Protein AF-L2FQC9-F1 (afdb_monomer_lite)

Structure (mmCIF, N/CA/C/O backbone):
data_AF-L2FQC9-F1
#
_entry.id   AF-L2FQC9-F1
#
loop_
_atom_site.group_PDB
_atom_site.id
_atom_site.type_symbol
_atom_site.label_atom_id
_atom_site.label_alt_id
_atom_site.label_comp_id
_atom_site.label_asym_id
_atom_site.label_entity_id
_atom_site.label_seq_id
_atom_site.pdbx_PDB_ins_code
_atom_site.Cartn_x
_atom_site.Cartn_y
_atom_site.Cartn_z
_atom_site.occupancy
_atom_site.B_iso_or_equiv
_atom_site.auth_seq_id
_atom_site.auth_comp_id
_atom_site.auth_asym_id
_atom_site.auth_atom_id
_atom_site.pdbx_PDB_model_num
ATOM 1 N N . MET A 1 1 ? 53.856 -10.700 -54.361 1.00 41.34 1 MET A N 1
ATOM 2 C CA . MET A 1 1 ? 53.946 -10.608 -52.887 1.00 41.34 1 MET A CA 1
ATOM 3 C C . MET A 1 1 ? 52.662 -9.951 -52.396 1.00 41.34 1 MET A C 1
ATOM 5 O O . MET A 1 1 ? 52.570 -8.734 -52.432 1.00 41.34 1 MET A O 1
ATOM 9 N N . HIS A 1 2 ? 51.632 -10.737 -52.068 1.00 42.47 2 HIS A N 1
ATOM 10 C CA . HIS A 1 2 ? 50.348 -10.207 -51.593 1.00 42.47 2 HIS A CA 1
ATOM 11 C C . HIS A 1 2 ? 50.305 -10.317 -50.069 1.00 42.47 2 HIS A C 1
ATOM 13 O O . HIS A 1 2 ? 50.351 -11.416 -49.524 1.00 42.47 2 HIS A O 1
ATOM 19 N N . LEU A 1 3 ? 50.290 -9.166 -49.397 1.00 49.41 3 LEU A N 1
ATOM 20 C CA . LEU A 1 3 ? 50.183 -9.050 -47.948 1.00 49.41 3 LEU A CA 1
ATOM 21 C C . LEU A 1 3 ? 48.691 -9.020 -47.586 1.00 49.41 3 LEU A C 1
ATOM 23 O O . LEU A 1 3 ? 48.039 -7.986 -47.717 1.00 49.41 3 LEU A O 1
ATOM 27 N N . SER A 1 4 ? 48.134 -10.164 -47.194 1.00 56.88 4 SER A N 1
ATOM 28 C CA . SER A 1 4 ? 46.737 -10.260 -46.760 1.00 56.88 4 SER A CA 1
ATOM 29 C C . SER A 1 4 ? 46.614 -9.790 -45.311 1.00 56.88 4 SER A C 1
ATOM 31 O O . SER A 1 4 ? 46.987 -10.506 -44.385 1.00 56.88 4 SER A O 1
ATOM 33 N N . LEU A 1 5 ? 46.109 -8.571 -45.116 1.00 56.84 5 LEU A N 1
ATOM 34 C CA . LEU A 1 5 ? 45.828 -7.995 -43.802 1.00 56.84 5 LEU A CA 1
ATOM 35 C C . LEU A 1 5 ? 44.453 -8.494 -43.320 1.00 56.84 5 LEU A C 1
ATOM 37 O O . LEU A 1 5 ? 43.415 -7.981 -43.734 1.00 56.84 5 LEU A O 1
ATOM 41 N N . THR A 1 6 ? 44.423 -9.527 -42.478 1.00 60.66 6 THR A N 1
ATOM 42 C CA . THR A 1 6 ? 43.177 -10.015 -41.867 1.00 60.66 6 THR A CA 1
ATOM 43 C C . THR A 1 6 ? 42.794 -9.120 -40.691 1.00 60.66 6 THR A C 1
ATOM 45 O O . THR A 1 6 ? 43.395 -9.196 -39.620 1.00 60.66 6 THR A O 1
ATOM 48 N N . LEU A 1 7 ? 41.800 -8.256 -40.895 1.00 60.06 7 LEU A N 1
ATOM 49 C CA . LEU A 1 7 ? 41.209 -7.430 -39.846 1.00 60.06 7 LEU A CA 1
ATOM 50 C C . LEU A 1 7 ? 40.250 -8.289 -39.005 1.00 60.06 7 LEU A C 1
ATOM 52 O O . LEU A 1 7 ? 39.106 -8.522 -39.392 1.00 60.06 7 LEU A O 1
ATOM 56 N N . SER A 1 8 ? 40.730 -8.789 -37.866 1.00 65.19 8 SER A N 1
ATOM 57 C CA . SER A 1 8 ? 39.913 -9.538 -36.906 1.00 65.19 8 SER A CA 1
ATOM 58 C C . SER A 1 8 ? 38.929 -8.600 -36.205 1.00 65.19 8 SER A C 1
ATOM 60 O O . SER A 1 8 ? 39.296 -7.859 -35.293 1.00 65.19 8 SER A O 1
ATOM 62 N N . LEU A 1 9 ? 37.671 -8.629 -36.644 1.00 60.97 9 LEU A N 1
ATOM 63 C CA . LEU A 1 9 ? 36.569 -7.887 -36.039 1.00 60.97 9 LEU A CA 1
ATOM 64 C C . LEU A 1 9 ? 36.153 -8.582 -34.729 1.00 60.97 9 LEU A C 1
ATOM 66 O O . LEU A 1 9 ? 35.424 -9.573 -34.737 1.00 60.97 9 LEU A O 1
ATOM 70 N N . LEU A 1 10 ? 36.645 -8.084 -33.594 1.00 63.38 10 LEU A N 1
ATOM 71 C CA . LEU A 1 10 ? 36.159 -8.473 -32.268 1.00 63.38 10 LEU A CA 1
ATOM 72 C C . LEU A 1 10 ? 34.742 -7.908 -32.086 1.00 63.38 10 LEU A C 1
ATOM 74 O O . LEU A 1 10 ? 34.577 -6.748 -31.712 1.00 63.38 10 LEU A O 1
ATOM 78 N N . LEU A 1 11 ? 33.713 -8.710 -32.376 1.00 64.44 11 LEU A N 1
ATOM 79 C CA . LEU A 1 11 ? 32.342 -8.369 -31.994 1.00 64.44 11 LEU A CA 1
ATOM 80 C C . LEU A 1 11 ? 32.234 -8.413 -30.460 1.00 64.44 11 LEU A C 1
ATOM 82 O O . LEU A 1 11 ? 32.521 -9.461 -29.872 1.00 64.44 11 LEU A O 1
ATOM 86 N N . PRO A 1 12 ? 31.788 -7.334 -29.792 1.00 61.06 12 PRO A N 1
ATOM 87 C CA . PRO A 1 12 ? 31.461 -7.411 -28.382 1.00 61.06 12 PRO A CA 1
ATOM 88 C C . PRO A 1 12 ? 30.224 -8.298 -28.244 1.00 61.06 12 PRO A C 1
ATOM 90 O O . PRO A 1 12 ? 29.158 -7.999 -28.786 1.00 61.06 12 PRO A O 1
ATOM 93 N N . LEU A 1 13 ? 30.369 -9.411 -27.528 1.00 63.78 13 LEU A N 1
ATOM 94 C CA . LEU A 1 13 ? 29.246 -10.254 -27.152 1.00 63.78 13 LEU A CA 1
ATOM 95 C C . LEU A 1 13 ? 28.430 -9.480 -26.110 1.00 63.78 13 LEU A C 1
ATOM 97 O O . LEU A 1 13 ? 28.718 -9.527 -24.916 1.00 63.78 13 LEU A O 1
ATOM 101 N N . ALA A 1 14 ? 27.445 -8.706 -26.568 1.00 64.94 14 ALA A N 1
ATOM 102 C CA . ALA A 1 14 ? 26.468 -8.087 -25.690 1.00 64.94 14 ALA A CA 1
ATOM 103 C C . ALA A 1 14 ? 25.663 -9.214 -25.032 1.00 64.94 14 ALA A C 1
ATOM 105 O O . ALA A 1 14 ? 24.746 -9.777 -25.629 1.00 64.94 14 ALA A O 1
ATOM 106 N N . ALA A 1 15 ? 26.052 -9.592 -23.813 1.00 63.62 15 ALA A N 1
ATOM 107 C CA . ALA A 1 15 ? 25.274 -10.500 -22.993 1.00 63.62 15 ALA A CA 1
ATOM 108 C C . ALA A 1 15 ? 23.915 -9.837 -22.743 1.00 63.62 15 ALA A C 1
ATOM 110 O O . ALA A 1 15 ? 23.812 -8.879 -21.977 1.00 63.62 15 ALA A O 1
ATOM 111 N N . ALA A 1 16 ? 22.877 -10.314 -23.431 1.00 61.84 16 ALA A N 1
ATOM 112 C CA . ALA A 1 16 ? 21.510 -9.906 -23.168 1.00 61.84 16 ALA A CA 1
ATOM 113 C C . ALA A 1 16 ? 21.175 -10.318 -21.730 1.00 61.84 16 ALA A C 1
ATOM 115 O O . ALA A 1 16 ? 20.909 -11.488 -21.453 1.00 61.84 16 ALA A O 1
ATOM 116 N N . ALA A 1 17 ? 21.258 -9.370 -20.795 1.00 64.69 17 ALA A N 1
ATOM 117 C CA . ALA A 1 17 ? 20.890 -9.603 -19.411 1.00 64.69 17 ALA A CA 1
ATOM 118 C C . ALA A 1 17 ? 19.416 -10.025 -19.380 1.00 64.69 17 ALA A C 1
ATOM 120 O O . ALA A 1 17 ? 18.523 -9.245 -19.717 1.00 64.69 17 ALA A O 1
ATOM 121 N N . SER A 1 18 ? 19.153 -11.284 -19.025 1.00 66.62 18 SER A N 1
ATOM 122 C CA . SER A 1 18 ? 17.785 -11.779 -18.907 1.00 66.62 18 SER A CA 1
ATOM 123 C C . SER A 1 18 ? 17.059 -10.961 -17.843 1.00 66.62 18 SER A C 1
ATOM 125 O O . SER A 1 18 ? 17.546 -10.891 -16.710 1.00 66.62 18 SER A O 1
ATOM 127 N N . LYS A 1 19 ? 15.898 -10.377 -18.177 1.00 65.06 19 LYS A N 1
ATOM 128 C CA . LYS A 1 19 ? 15.052 -9.714 -17.177 1.00 65.06 19 LYS A CA 1
ATOM 129 C C . LYS A 1 19 ? 14.790 -10.699 -16.031 1.00 65.06 19 LYS A C 1
ATOM 131 O O . LYS A 1 19 ? 14.289 -11.799 -16.284 1.00 65.06 19 LYS A O 1
ATOM 136 N N . PRO A 1 20 ? 15.152 -10.357 -14.789 1.00 79.31 20 PRO A N 1
ATOM 137 C CA . PRO A 1 20 ? 14.951 -11.259 -13.668 1.00 79.31 20 PRO A CA 1
ATOM 138 C C . PRO A 1 20 ? 13.467 -11.579 -13.486 1.00 79.31 20 PRO A C 1
ATOM 140 O O . PRO A 1 20 ? 12.626 -10.687 -13.541 1.00 79.31 20 PRO A O 1
ATOM 143 N N . LYS A 1 21 ? 13.134 -12.853 -13.248 1.00 83.50 21 LYS A N 1
ATOM 144 C CA . LYS A 1 21 ? 11.737 -13.339 -13.217 1.00 83.50 21 LYS A CA 1
ATOM 145 C C . LYS A 1 21 ? 10.866 -12.706 -12.120 1.00 83.50 21 LYS A C 1
ATOM 147 O O . LYS A 1 21 ? 9.648 -12.839 -12.150 1.00 83.50 21 LYS A O 1
ATOM 152 N N . ASN A 1 22 ? 11.484 -12.075 -11.130 1.00 93.25 22 ASN A N 1
ATOM 153 C CA . ASN A 1 22 ? 10.851 -11.423 -9.987 1.00 93.25 22 ASN A CA 1
ATOM 154 C C . ASN A 1 22 ? 10.932 -9.887 -10.044 1.00 93.25 22 ASN A C 1
ATOM 156 O O . ASN A 1 22 ? 10.585 -9.250 -9.054 1.00 93.25 22 ASN A O 1
ATOM 160 N N . ALA A 1 23 ? 11.366 -9.308 -11.166 1.00 95.56 23 ALA A N 1
ATOM 161 C CA . ALA A 1 23 ? 11.282 -7.877 -11.436 1.00 95.56 23 ALA A CA 1
ATOM 162 C C . ALA A 1 23 ? 10.030 -7.593 -12.276 1.00 95.56 23 ALA A C 1
ATOM 164 O O . ALA A 1 23 ? 9.872 -8.162 -13.357 1.00 95.56 23 ALA A O 1
ATOM 165 N N . ILE A 1 24 ? 9.148 -6.721 -11.793 1.00 95.06 24 ILE A N 1
ATOM 166 C CA . ILE A 1 24 ? 7.928 -6.308 -12.504 1.00 95.06 24 ILE A CA 1
ATOM 167 C C . ILE A 1 24 ? 7.894 -4.789 -12.609 1.00 95.06 24 ILE A C 1
ATOM 169 O O . ILE A 1 24 ? 8.282 -4.117 -11.662 1.00 95.06 24 ILE A O 1
ATOM 173 N N . LEU A 1 25 ? 7.462 -4.244 -13.745 1.00 94.88 25 LEU A N 1
ATOM 174 C CA . LEU A 1 25 ? 7.324 -2.797 -13.895 1.00 94.88 25 LEU A CA 1
ATOM 175 C C . LEU A 1 25 ? 6.152 -2.321 -13.027 1.00 94.88 25 LEU A C 1
ATOM 177 O O . LEU A 1 25 ? 5.063 -2.887 -13.126 1.00 94.88 25 LEU A O 1
ATOM 181 N N . LEU A 1 26 ? 6.364 -1.317 -12.170 1.00 95.88 26 LEU A N 1
ATOM 182 C CA . LEU A 1 26 ? 5.337 -0.881 -11.216 1.00 95.88 26 LEU A CA 1
ATOM 183 C C . LEU A 1 26 ? 4.061 -0.392 -11.920 1.00 95.88 26 LEU A C 1
ATOM 185 O O . LEU A 1 26 ? 2.959 -0.721 -11.484 1.00 95.88 26 LEU A O 1
ATOM 189 N N . SER A 1 27 ? 4.205 0.312 -13.046 1.00 95.81 27 SER A N 1
ATOM 190 C CA . SER A 1 27 ? 3.080 0.803 -13.851 1.00 95.81 27 SER A CA 1
ATOM 191 C C . SER A 1 27 ? 2.197 -0.307 -14.427 1.00 95.81 27 SER A C 1
ATOM 193 O O . SER A 1 27 ? 1.017 -0.071 -14.669 1.00 95.81 27 SER A O 1
ATOM 195 N N . ASP A 1 28 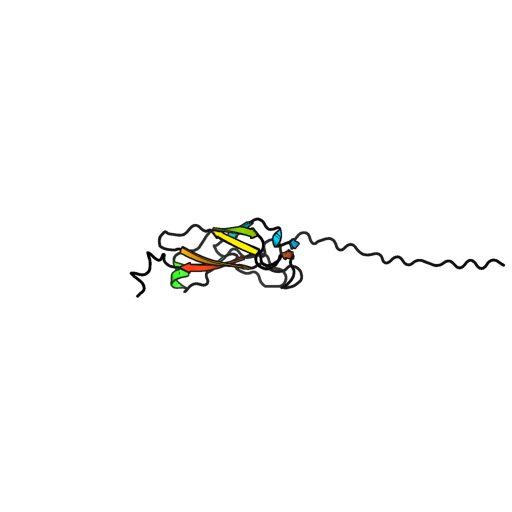? 2.737 -1.515 -14.614 1.00 95.31 28 ASP A N 1
ATOM 196 C CA . ASP A 1 28 ? 2.003 -2.661 -15.168 1.00 95.31 28 ASP A CA 1
ATOM 197 C C . ASP A 1 28 ? 1.235 -3.440 -14.085 1.00 95.31 28 ASP A C 1
ATOM 199 O O . ASP A 1 28 ? 0.448 -4.344 -14.386 1.00 95.31 28 ASP A O 1
ATOM 203 N N . VAL A 1 29 ? 1.450 -3.117 -12.805 1.00 96.50 29 VAL A N 1
ATOM 204 C CA . VAL A 1 29 ? 0.731 -3.750 -11.698 1.00 96.50 29 VAL A CA 1
ATOM 205 C C . VAL A 1 29 ? -0.701 -3.231 -11.680 1.00 96.50 29 VAL A C 1
ATOM 207 O O . VAL A 1 29 ? -0.956 -2.090 -11.316 1.00 96.50 29 VAL A O 1
ATOM 210 N N . GLN A 1 30 ? -1.654 -4.086 -12.044 1.00 98.06 30 GLN A N 1
ATOM 211 C CA . GLN A 1 30 ? -3.070 -3.709 -12.125 1.00 98.06 30 GLN A CA 1
ATOM 212 C C . GLN A 1 30 ? -3.722 -3.566 -10.746 1.00 98.06 30 GLN A C 1
ATOM 214 O O . GLN A 1 30 ? -4.507 -2.653 -10.495 1.00 98.06 30 GLN A O 1
ATOM 219 N N . SER A 1 31 ? -3.424 -4.497 -9.840 1.00 98.31 31 SER A N 1
ATOM 220 C CA . SER A 1 31 ? -3.973 -4.489 -8.489 1.00 98.31 31 SER A CA 1
ATOM 221 C C . SER A 1 31 ? -3.058 -5.199 -7.502 1.00 98.31 31 SER A C 1
ATOM 223 O O . SER A 1 31 ? -2.252 -6.057 -7.870 1.00 98.31 31 SER A O 1
ATOM 225 N N . LEU A 1 32 ? -3.219 -4.842 -6.234 1.00 98.62 32 LEU A N 1
ATOM 226 C CA . LEU A 1 32 ? -2.565 -5.453 -5.090 1.00 98.62 32 LEU A CA 1
ATOM 227 C C . LEU A 1 32 ? -3.634 -6.005 -4.152 1.00 98.62 32 LEU A C 1
ATOM 229 O O . LEU A 1 32 ? -4.651 -5.360 -3.904 1.00 98.62 32 LEU A O 1
ATOM 233 N N . THR A 1 33 ? -3.391 -7.195 -3.612 1.00 98.62 33 THR A N 1
ATOM 234 C CA . THR A 1 33 ? -4.158 -7.745 -2.490 1.00 98.62 33 THR A CA 1
ATOM 235 C C . THR A 1 33 ? -3.202 -7.941 -1.330 1.00 98.62 33 THR A C 1
ATOM 237 O O . THR A 1 33 ? -2.332 -8.809 -1.388 1.00 98.62 33 THR A O 1
ATOM 240 N N . LEU A 1 34 ? -3.362 -7.116 -0.305 1.00 98.69 34 LEU A N 1
ATOM 241 C CA . LEU A 1 34 ? -2.513 -7.076 0.873 1.00 98.69 34 LEU A CA 1
ATOM 242 C C . LEU A 1 34 ? -3.225 -7.804 2.005 1.00 98.69 34 LEU A C 1
ATOM 244 O O . LEU A 1 34 ? -4.448 -7.707 2.138 1.00 98.69 34 LEU A O 1
ATOM 248 N N . ARG A 1 35 ? -2.465 -8.545 2.806 1.00 98.31 35 ARG A N 1
ATOM 249 C CA . ARG A 1 35 ? -2.991 -9.324 3.927 1.00 98.31 35 ARG A CA 1
ATOM 250 C C . ARG A 1 35 ? -2.580 -8.697 5.256 1.00 98.31 35 ARG A C 1
ATOM 252 O O . ARG A 1 35 ? -1.460 -8.218 5.405 1.00 98.31 35 ARG A O 1
ATOM 259 N N . GLY A 1 36 ? -3.498 -8.721 6.212 1.00 96.75 36 GLY A N 1
ATOM 260 C CA . GLY A 1 36 ? -3.252 -8.350 7.599 1.00 96.75 36 GLY A CA 1
ATOM 261 C C . GLY A 1 36 ? -2.588 -9.468 8.392 1.00 96.75 36 GLY A C 1
ATOM 262 O O . GLY A 1 36 ? -1.901 -10.331 7.840 1.00 96.75 36 GLY A O 1
ATOM 263 N N . ASN A 1 37 ? -2.818 -9.460 9.706 1.00 94.19 37 ASN A N 1
ATOM 264 C CA . ASN A 1 37 ? -2.409 -10.531 10.624 1.00 94.19 37 ASN A CA 1
ATOM 265 C C . ASN A 1 37 ? -0.908 -10.861 10.568 1.00 94.19 37 ASN A C 1
ATOM 267 O O . ASN A 1 37 ? -0.500 -12.017 10.650 1.00 94.19 37 ASN A O 1
ATOM 271 N N . GLY A 1 38 ? -0.078 -9.827 10.407 1.00 94.94 38 GLY A N 1
ATOM 272 C CA . GLY A 1 38 ? 1.379 -9.960 10.394 1.00 94.94 38 GLY A CA 1
ATOM 273 C C . GLY A 1 38 ? 1.963 -10.521 9.096 1.00 94.94 38 GLY A C 1
ATOM 274 O O . GLY A 1 38 ? 3.146 -10.854 9.078 1.00 94.94 38 GLY A O 1
ATOM 275 N N . ALA A 1 39 ? 1.185 -10.620 8.011 1.00 98.19 39 ALA A N 1
ATOM 276 C CA . ALA A 1 39 ? 1.736 -10.987 6.712 1.00 98.19 39 ALA A CA 1
ATOM 277 C C . ALA A 1 39 ? 2.846 -10.009 6.300 1.00 98.19 39 ALA A C 1
ATOM 279 O O . ALA A 1 39 ? 2.698 -8.790 6.409 1.00 98.19 39 ALA A O 1
ATOM 280 N N . LEU A 1 40 ? 3.961 -10.557 5.819 1.00 98.62 40 LEU A N 1
ATOM 281 C CA . LEU A 1 40 ? 5.149 -9.792 5.455 1.00 98.62 40 LEU A CA 1
ATOM 282 C C . LEU A 1 40 ? 5.295 -9.664 3.935 1.00 98.62 40 LEU A C 1
ATOM 284 O O . LEU A 1 40 ? 4.813 -10.499 3.162 1.00 98.62 40 LEU A O 1
ATOM 288 N N . THR A 1 41 ? 5.970 -8.607 3.505 1.00 98.50 41 THR A N 1
ATOM 289 C CA . THR A 1 41 ? 6.410 -8.413 2.129 1.00 98.50 41 THR A CA 1
ATOM 290 C C . THR A 1 41 ? 7.551 -9.375 1.800 1.00 98.50 41 THR A C 1
ATOM 292 O O . THR A 1 41 ? 8.347 -9.770 2.661 1.00 98.50 41 THR A O 1
ATOM 295 N N . THR A 1 42 ? 7.668 -9.762 0.530 1.00 98.00 42 THR A N 1
ATOM 296 C CA . THR A 1 42 ? 8.941 -10.314 0.052 1.00 98.00 42 THR A CA 1
ATOM 297 C C . THR A 1 42 ? 9.986 -9.213 0.081 1.00 98.00 42 THR A C 1
ATOM 299 O O . THR A 1 42 ? 9.662 -8.060 -0.197 1.00 98.00 42 THR A O 1
ATOM 302 N N . HIS A 1 43 ? 11.239 -9.570 0.308 1.00 96.75 43 HIS A N 1
ATOM 303 C CA . HIS A 1 43 ? 12.305 -8.589 0.408 1.00 96.75 43 HIS A CA 1
ATOM 304 C C . HIS A 1 43 ? 13.583 -9.099 -0.244 1.00 96.75 43 HIS A C 1
ATOM 306 O O . HIS A 1 43 ? 13.756 -10.308 -0.434 1.00 96.75 43 HIS A O 1
ATOM 312 N N . ARG A 1 44 ? 14.476 -8.174 -0.599 1.00 94.12 44 ARG A N 1
ATOM 313 C CA . ARG A 1 44 ? 15.809 -8.520 -1.105 1.00 94.12 44 ARG A CA 1
ATOM 314 C C . ARG A 1 44 ? 16.898 -7.613 -0.558 1.00 94.12 44 ARG A C 1
ATOM 316 O O . ARG A 1 44 ? 17.909 -8.110 -0.075 1.00 94.12 44 ARG A O 1
ATOM 323 N N . ARG A 1 45 ? 16.727 -6.299 -0.695 1.00 92.94 45 ARG A N 1
ATOM 324 C CA . ARG A 1 45 ? 17.721 -5.281 -0.314 1.00 92.94 45 ARG A CA 1
ATOM 325 C C . ARG A 1 45 ? 17.389 -4.640 1.030 1.00 92.94 45 ARG A C 1
ATOM 327 O O . ARG A 1 45 ? 18.301 -4.258 1.755 1.00 92.94 45 ARG A O 1
ATOM 334 N N . ALA A 1 46 ? 16.101 -4.515 1.341 1.00 92.06 46 ALA A N 1
ATOM 335 C CA . ALA A 1 46 ? 15.598 -4.058 2.634 1.00 92.06 46 ALA A CA 1
ATOM 336 C C . ALA A 1 46 ? 15.102 -5.253 3.470 1.00 92.06 46 ALA A C 1
ATOM 338 O O . ALA A 1 46 ? 14.892 -6.324 2.908 1.00 92.06 46 ALA A O 1
ATOM 339 N N . PRO A 1 47 ? 14.916 -5.123 4.795 1.00 96.75 47 PRO A N 1
ATOM 340 C CA . PRO A 1 47 ? 14.218 -6.133 5.589 1.00 96.75 47 PRO A CA 1
ATOM 341 C C . PRO A 1 47 ? 12.753 -6.289 5.162 1.00 96.75 47 PRO A C 1
ATOM 343 O O . PRO A 1 47 ? 12.137 -5.338 4.680 1.00 96.75 47 PRO A O 1
ATOM 346 N N . ALA A 1 48 ? 12.177 -7.470 5.400 1.00 97.56 48 ALA A N 1
ATOM 347 C CA . ALA A 1 48 ? 10.741 -7.683 5.234 1.00 97.56 48 ALA A CA 1
ATOM 348 C C . ALA A 1 48 ? 9.937 -6.699 6.098 1.00 97.56 48 ALA A C 1
ATOM 350 O O . ALA A 1 48 ? 10.237 -6.512 7.279 1.00 97.56 48 ALA A O 1
ATOM 351 N N . ALA A 1 49 ? 8.894 -6.112 5.518 1.00 97.81 49 ALA A N 1
ATOM 352 C CA . ALA A 1 49 ? 7.977 -5.201 6.196 1.00 97.81 49 ALA A CA 1
ATOM 353 C C . ALA A 1 49 ? 6.578 -5.831 6.295 1.00 97.81 49 ALA A C 1
ATOM 355 O O . ALA A 1 49 ? 6.262 -6.722 5.507 1.00 97.81 49 ALA A O 1
ATOM 356 N N . PRO A 1 50 ? 5.709 -5.395 7.221 1.00 98.31 50 PRO A N 1
ATOM 357 C CA . PRO A 1 50 ? 4.297 -5.767 7.182 1.00 98.31 50 PRO A CA 1
ATOM 358 C C . PRO A 1 50 ? 3.649 -5.342 5.858 1.00 98.31 50 PRO A C 1
ATOM 360 O O . PRO A 1 50 ? 3.891 -4.236 5.379 1.00 98.31 50 PRO A O 1
ATOM 363 N N . GLN A 1 51 ? 2.794 -6.188 5.282 1.00 98.69 51 GLN A N 1
ATOM 364 C CA . GLN A 1 51 ? 2.014 -5.818 4.095 1.00 98.69 51 GLN A CA 1
ATOM 365 C C . GLN A 1 51 ? 0.975 -4.739 4.399 1.00 98.69 51 GLN A C 1
ATOM 367 O O . GLN A 1 51 ? 0.637 -3.967 3.511 1.00 98.69 51 GLN A O 1
ATOM 372 N N . LEU A 1 52 ? 0.470 -4.694 5.633 1.00 98.56 52 LEU A N 1
ATOM 373 C CA . LEU A 1 52 ? -0.447 -3.673 6.125 1.00 98.56 52 LEU A CA 1
ATOM 374 C C . LEU A 1 52 ? 0.101 -3.093 7.424 1.00 98.56 52 LEU A C 1
ATOM 376 O O . LEU A 1 52 ? 0.370 -3.832 8.374 1.00 98.56 52 LEU A O 1
ATOM 380 N N . LYS A 1 53 ? 0.251 -1.770 7.473 1.00 97.69 53 LYS A N 1
ATOM 381 C CA . LYS A 1 53 ? 0.751 -1.055 8.647 1.00 97.69 53 LYS A CA 1
ATOM 382 C C . LYS A 1 53 ? -0.113 0.164 8.950 1.00 97.69 53 LYS A C 1
ATOM 384 O O . LYS A 1 53 ? -0.149 1.122 8.185 1.00 97.69 53 LYS A O 1
ATOM 389 N N . CYS A 1 54 ? -0.775 0.135 10.102 1.00 97.69 54 CYS A N 1
ATOM 390 C CA . CYS A 1 54 ? -1.547 1.268 10.596 1.00 97.69 54 CYS A CA 1
ATOM 391 C C . CYS A 1 54 ? -0.615 2.351 11.166 1.00 97.69 54 CYS A C 1
ATOM 393 O O . CYS A 1 54 ? 0.246 2.057 11.996 1.00 97.69 54 CYS A O 1
ATOM 395 N N . LEU A 1 55 ? -0.795 3.601 10.731 1.00 97.38 55 LEU A N 1
ATOM 396 C CA . LEU A 1 55 ? -0.030 4.775 11.174 1.00 97.38 55 LEU A CA 1
ATOM 397 C C . LEU A 1 55 ? -0.816 5.714 12.103 1.00 97.38 55 LEU A C 1
ATOM 399 O O . LEU A 1 55 ? -0.318 6.784 12.471 1.00 97.38 55 LEU A O 1
ATOM 403 N N . SER A 1 56 ? -2.058 5.371 12.440 1.00 96.12 56 SER A N 1
ATOM 404 C CA . SER A 1 56 ? -2.864 6.137 13.394 1.00 96.12 56 SER A CA 1
ATOM 405 C C . SER A 1 56 ? -2.387 5.931 14.838 1.00 96.12 56 SER A C 1
ATOM 407 O O . SER A 1 56 ? -1.500 5.123 15.117 1.00 96.12 56 SER A O 1
ATOM 409 N N . ALA A 1 57 ? -2.965 6.679 15.782 1.00 95.00 57 ALA A N 1
ATOM 410 C CA . ALA A 1 57 ? -2.696 6.464 17.201 1.00 95.00 57 ALA A CA 1
ATOM 411 C C . A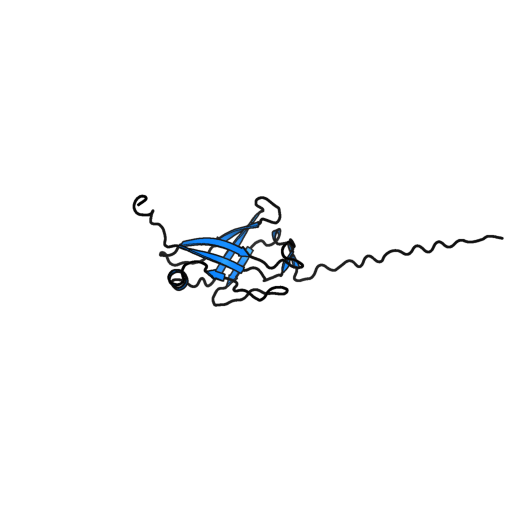LA A 1 57 ? -3.024 5.014 17.591 1.00 95.00 57 ALA A C 1
ATOM 413 O O . ALA A 1 57 ? -4.042 4.475 17.153 1.00 95.00 57 ALA A O 1
ATOM 414 N N . LYS A 1 58 ? -2.188 4.401 18.442 1.00 94.50 58 LYS A N 1
ATOM 415 C CA . LYS A 1 58 ? -2.306 2.982 18.814 1.00 94.50 58 LYS A CA 1
ATOM 416 C C . LYS A 1 58 ? -3.738 2.567 19.201 1.00 94.50 58 LYS A C 1
ATOM 418 O O . LYS A 1 58 ? -4.203 1.591 18.623 1.00 94.50 58 LYS A O 1
ATOM 423 N N . PRO A 1 59 ? -4.473 3.306 20.061 1.00 93.44 59 PRO A N 1
ATOM 424 C CA . PRO A 1 59 ? -5.837 2.917 20.418 1.00 93.44 59 PRO A CA 1
ATOM 425 C C . PRO A 1 59 ? -6.777 2.813 19.214 1.00 93.44 59 PRO A C 1
ATOM 427 O O . PRO A 1 59 ? -7.655 1.966 19.216 1.00 93.44 59 PRO A O 1
ATOM 430 N N . LEU A 1 60 ? -6.579 3.637 18.179 1.00 91.75 60 LEU A N 1
ATOM 431 C CA . LEU A 1 60 ? -7.385 3.604 16.960 1.00 91.75 60 LEU A CA 1
ATOM 432 C C . LEU A 1 60 ? -7.001 2.427 16.057 1.00 91.75 60 LEU A C 1
ATOM 434 O O . LEU A 1 60 ? -7.875 1.765 15.511 1.00 91.75 60 LEU A O 1
ATOM 438 N N . CYS A 1 61 ? -5.704 2.132 15.932 1.00 94.38 61 CYS A N 1
ATOM 439 C CA . CYS A 1 61 ? -5.233 0.947 15.211 1.00 94.38 61 CYS A CA 1
ATOM 440 C C . CYS A 1 61 ? -5.674 -0.365 15.882 1.00 94.38 61 CYS A C 1
ATOM 442 O O . CYS A 1 61 ? -5.864 -1.362 15.194 1.00 94.38 61 CYS A O 1
ATOM 444 N N . ASP A 1 62 ? -5.854 -0.361 17.206 1.00 92.50 62 ASP A N 1
ATOM 445 C CA . ASP A 1 62 ? -6.328 -1.522 17.963 1.00 92.50 62 ASP A CA 1
ATOM 446 C C . ASP A 1 62 ? -7.838 -1.789 17.768 1.00 92.50 62 ASP A C 1
ATOM 448 O O . ASP A 1 62 ? -8.289 -2.894 18.059 1.00 92.50 62 ASP A O 1
ATOM 452 N N . LEU A 1 63 ? -8.625 -0.816 17.275 1.00 90.06 63 LEU A N 1
ATOM 453 C CA . LEU A 1 63 ? -10.071 -0.993 17.053 1.00 90.06 63 LEU A CA 1
ATOM 454 C C . LEU A 1 63 ? -10.392 -1.906 15.866 1.00 90.06 63 LEU A C 1
ATOM 456 O O . LEU A 1 63 ? -11.455 -2.521 15.845 1.00 90.06 63 LEU A O 1
ATOM 460 N N . SER A 1 64 ? -9.508 -1.983 14.869 1.00 87.62 64 SER A N 1
ATOM 461 C CA . SER A 1 64 ? -9.711 -2.858 13.716 1.00 87.62 64 SER A CA 1
ATOM 462 C C . SER A 1 64 ? -8.391 -3.286 13.088 1.00 87.62 64 SER A C 1
ATOM 464 O O . SER A 1 64 ? -7.623 -2.468 12.572 1.00 87.62 64 SER A O 1
ATOM 466 N N . ALA A 1 65 ? -8.174 -4.598 13.059 1.00 87.88 65 ALA A N 1
ATOM 467 C CA . ALA A 1 65 ? -7.145 -5.219 12.242 1.00 87.88 65 ALA A CA 1
ATOM 468 C C . ALA A 1 65 ? -7.729 -5.510 10.852 1.00 87.88 65 ALA A C 1
ATOM 470 O O . ALA A 1 65 ? -8.584 -6.376 10.699 1.00 87.88 65 ALA A O 1
ATOM 471 N N . ILE A 1 66 ? -7.278 -4.781 9.828 1.00 95.94 66 ILE A N 1
ATOM 472 C CA . ILE A 1 66 ? -7.695 -5.048 8.447 1.00 95.94 66 ILE A CA 1
ATOM 473 C C . ILE A 1 66 ? -7.109 -6.394 8.008 1.00 95.94 66 ILE A C 1
ATOM 475 O O . ILE A 1 66 ? -5.894 -6.518 7.866 1.00 95.94 66 ILE A O 1
ATOM 479 N N . ASP A 1 67 ? -7.964 -7.379 7.735 1.00 96.62 67 ASP A N 1
ATOM 480 C CA . ASP A 1 67 ? -7.539 -8.697 7.244 1.00 96.62 67 ASP A CA 1
ATOM 481 C C . ASP A 1 67 ? -7.064 -8.661 5.789 1.00 96.62 67 ASP A C 1
ATOM 483 O O . ASP A 1 67 ? -6.121 -9.360 5.403 1.00 96.62 67 ASP A O 1
ATOM 487 N N . VAL A 1 68 ? -7.748 -7.871 4.957 1.00 98.25 68 VAL A N 1
ATOM 488 C CA . VAL A 1 68 ? -7.483 -7.758 3.523 1.00 98.25 68 VAL A CA 1
ATOM 489 C C . VAL A 1 68 ? -7.731 -6.331 3.061 1.00 98.25 68 VAL A C 1
ATOM 491 O O . VAL A 1 68 ? -8.805 -5.776 3.286 1.00 98.25 68 VAL A O 1
ATOM 494 N N . MET A 1 69 ? -6.765 -5.777 2.336 1.00 98.62 69 MET A N 1
ATOM 495 C CA . MET A 1 69 ? -6.930 -4.535 1.587 1.00 98.62 69 MET A CA 1
ATOM 496 C C . MET A 1 69 ? -6.675 -4.801 0.110 1.00 98.62 69 MET A C 1
ATOM 498 O O . MET A 1 69 ? -5.740 -5.524 -0.249 1.00 98.62 69 MET A O 1
ATOM 502 N N . ARG A 1 70 ? -7.494 -4.205 -0.756 1.00 98.75 70 ARG A N 1
ATOM 503 C CA . ARG A 1 70 ? -7.292 -4.251 -2.202 1.00 98.75 70 ARG A CA 1
ATOM 504 C C . ARG A 1 70 ? -7.001 -2.859 -2.726 1.00 98.75 70 ARG A C 1
ATOM 506 O O . ARG A 1 70 ? -7.835 -1.975 -2.579 1.00 98.75 70 ARG A O 1
ATOM 513 N N . CYS A 1 71 ? -5.851 -2.701 -3.370 1.00 98.81 71 CYS A N 1
ATOM 514 C CA . CYS A 1 71 ? -5.479 -1.470 -4.054 1.00 98.81 71 CYS A CA 1
ATOM 515 C C . CYS A 1 71 ? -5.524 -1.683 -5.565 1.00 98.81 71 CYS A C 1
ATOM 517 O O . CYS A 1 71 ? -5.054 -2.704 -6.065 1.00 98.81 71 CYS A O 1
ATOM 519 N N . THR A 1 72 ? -6.097 -0.731 -6.290 1.00 98.75 72 THR A N 1
ATOM 520 C CA . THR A 1 72 ? -6.213 -0.756 -7.751 1.00 98.75 72 THR A CA 1
ATOM 521 C C . THR A 1 72 ? -5.442 0.417 -8.325 1.00 98.75 72 THR A C 1
ATOM 523 O O . THR A 1 72 ? -5.633 1.550 -7.880 1.00 98.75 72 THR A O 1
ATOM 526 N N . ASN A 1 73 ? -4.594 0.138 -9.308 1.00 98.44 73 ASN A N 1
ATOM 527 C CA . ASN A 1 73 ? -3.835 1.146 -10.032 1.00 98.44 73 ASN A CA 1
ATOM 528 C C . ASN A 1 73 ? -4.798 2.008 -10.868 1.00 98.44 73 ASN A C 1
ATOM 530 O O . ASN A 1 73 ? -5.579 1.477 -11.656 1.00 98.44 73 ASN A O 1
ATOM 534 N N . GLN A 1 74 ? -4.770 3.322 -10.652 1.00 98.12 74 GLN A N 1
ATOM 535 C CA . GLN A 1 74 ? -5.601 4.326 -11.328 1.00 98.12 74 GLN A CA 1
ATOM 536 C C . GLN A 1 74 ? -4.847 5.062 -12.446 1.00 98.12 74 GLN A C 1
ATOM 538 O O . GLN A 1 74 ? -5.355 6.030 -13.008 1.00 98.12 74 GLN A O 1
ATOM 543 N N . GLY A 1 75 ? -3.644 4.602 -12.784 1.00 96.62 75 GLY A N 1
ATOM 544 C CA . GLY A 1 75 ? -2.756 5.217 -13.757 1.00 96.62 75 GLY A CA 1
ATOM 545 C C . GLY A 1 75 ? -1.669 6.077 -13.116 1.00 96.62 75 GLY A C 1
ATOM 546 O O . GLY A 1 75 ? -1.449 6.066 -11.905 1.00 96.62 75 GLY A O 1
ATOM 547 N N . ALA A 1 76 ? -0.962 6.801 -13.977 1.00 94.69 76 ALA A N 1
ATOM 548 C CA . ALA A 1 76 ? 0.113 7.708 -13.606 1.00 94.69 76 ALA A CA 1
ATOM 549 C C . ALA A 1 76 ? -0.432 9.089 -13.205 1.00 94.69 76 ALA A C 1
ATOM 551 O O . ALA A 1 76 ? -1.357 9.602 -13.834 1.00 94.69 76 ALA A O 1
ATOM 552 N N . GLY A 1 77 ? 0.170 9.682 -12.176 1.00 93.00 77 GLY A N 1
ATOM 553 C CA . GLY A 1 77 ? -0.028 11.065 -11.762 1.00 93.00 77 GLY A CA 1
ATOM 554 C C . GLY A 1 77 ? 0.873 12.006 -12.559 1.00 93.00 77 GLY A C 1
ATOM 555 O O . GLY A 1 77 ? 0.701 12.178 -13.765 1.00 93.00 77 GLY A O 1
ATOM 556 N N . TYR A 1 78 ? 1.849 12.625 -11.890 1.00 90.50 78 TYR A N 1
ATOM 557 C CA . TYR A 1 78 ? 2.741 13.608 -12.522 1.00 90.50 78 TYR A CA 1
ATOM 558 C C . TYR A 1 78 ? 3.840 12.983 -13.390 1.00 90.50 78 TYR A C 1
ATOM 560 O O . TYR A 1 78 ? 4.347 13.631 -14.307 1.00 90.50 78 TYR A O 1
ATOM 568 N N . SER A 1 79 ? 4.225 11.738 -13.109 1.00 88.56 79 SER A N 1
ATOM 569 C CA . SER A 1 79 ? 5.222 10.982 -13.871 1.00 88.56 79 SER A CA 1
ATOM 570 C C . SER A 1 79 ? 4.744 9.552 -14.112 1.00 88.56 79 SER A C 1
ATOM 572 O O . SER A 1 79 ? 3.852 9.061 -13.426 1.00 88.56 79 SER A O 1
ATOM 574 N N . SER A 1 80 ? 5.369 8.848 -15.060 1.00 84.56 80 SER A N 1
ATOM 575 C CA . SER A 1 80 ? 5.064 7.437 -15.346 1.00 84.56 80 SER A CA 1
ATOM 576 C C . SER A 1 80 ? 5.337 6.484 -14.176 1.00 84.56 80 SER A C 1
ATOM 578 O O . SER A 1 80 ? 4.886 5.343 -14.206 1.00 84.56 80 SER A O 1
ATOM 580 N N . GLU A 1 81 ? 6.093 6.934 -13.174 1.00 83.44 81 GLU A N 1
ATOM 581 C CA . GLU A 1 81 ? 6.458 6.167 -11.978 1.00 83.44 81 GLU A CA 1
ATOM 582 C C . GLU A 1 81 ? 5.593 6.550 -10.761 1.00 83.44 81 GLU A C 1
ATOM 584 O O . GLU A 1 81 ? 5.525 5.797 -9.792 1.00 83.44 81 GLU A O 1
ATOM 589 N N . ASP A 1 82 ? 4.891 7.686 -10.828 1.00 91.00 82 ASP A N 1
ATOM 590 C CA . ASP A 1 82 ? 3.967 8.188 -9.808 1.00 91.00 82 ASP A CA 1
ATOM 591 C C . ASP A 1 82 ? 2.594 7.513 -9.945 1.00 91.00 82 ASP A C 1
ATOM 593 O O . ASP A 1 82 ? 1.627 8.094 -10.442 1.00 91.00 82 ASP A O 1
ATOM 597 N N . ILE A 1 83 ? 2.523 6.236 -9.571 1.00 96.88 83 ILE A N 1
ATOM 598 C CA . ILE A 1 83 ? 1.292 5.453 -9.695 1.00 96.88 83 ILE A CA 1
ATOM 599 C C . ILE A 1 83 ? 0.275 5.871 -8.635 1.00 96.88 83 ILE A C 1
ATOM 601 O O . ILE A 1 83 ? 0.521 5.768 -7.434 1.00 96.88 83 ILE A O 1
ATOM 605 N N . GLN A 1 84 ? -0.908 6.268 -9.094 1.00 97.81 84 GLN A N 1
ATOM 606 C CA . GLN A 1 84 ? -2.033 6.612 -8.238 1.00 97.81 84 GLN A CA 1
ATOM 607 C C . GLN A 1 84 ? -2.787 5.341 -7.846 1.00 97.81 84 GLN A C 1
ATOM 609 O O . GLN A 1 84 ? -3.257 4.590 -8.701 1.00 97.81 84 GLN A O 1
ATOM 614 N N . TRP A 1 85 ? -2.921 5.087 -6.547 1.00 98.44 85 TRP A N 1
ATOM 615 C CA . TRP A 1 85 ? -3.579 3.890 -6.024 1.00 98.44 85 TRP A CA 1
ATOM 616 C C . TRP A 1 85 ? -4.903 4.236 -5.350 1.00 98.44 85 TRP A C 1
ATOM 618 O O . TRP A 1 85 ? -4.975 5.141 -4.527 1.00 98.44 85 TRP A O 1
ATOM 628 N N . SER A 1 86 ? -5.948 3.467 -5.656 1.00 98.44 86 SER A N 1
ATOM 629 C CA . SER A 1 86 ? -7.204 3.484 -4.900 1.00 98.44 86 SER A CA 1
ATOM 630 C C . SER A 1 86 ? -7.300 2.217 -4.061 1.00 98.44 86 SER A C 1
ATOM 632 O O . SER A 1 86 ? -7.376 1.118 -4.616 1.00 98.44 86 SER A O 1
ATOM 634 N N . CYS A 1 87 ? -7.266 2.365 -2.738 1.00 98.69 87 CYS A N 1
ATOM 635 C CA . CYS A 1 87 ? -7.296 1.260 -1.788 1.00 98.69 87 CYS A CA 1
ATOM 636 C C . CYS A 1 87 ? -8.644 1.172 -1.068 1.00 98.69 87 CYS A C 1
ATOM 638 O O . CYS A 1 87 ? -9.196 2.176 -0.628 1.00 98.69 87 CYS A O 1
ATOM 640 N N . VAL A 1 88 ? -9.155 -0.050 -0.920 1.00 98.38 88 VAL A N 1
ATOM 641 C CA . VAL A 1 88 ? -10.388 -0.353 -0.185 1.00 98.38 88 VAL A CA 1
ATOM 642 C C . VAL A 1 88 ? -10.167 -1.514 0.778 1.00 98.38 88 VAL A C 1
ATOM 644 O O . VAL A 1 88 ? -9.447 -2.469 0.471 1.00 98.38 88 VAL A O 1
ATOM 647 N N . ALA A 1 89 ? -10.815 -1.447 1.935 1.00 97.62 89 ALA A N 1
ATOM 648 C CA . ALA A 1 89 ? -10.821 -2.489 2.952 1.00 97.62 89 ALA A CA 1
ATOM 649 C C . ALA A 1 89 ? -12.204 -2.563 3.607 1.00 97.62 89 ALA A C 1
ATOM 651 O O . ALA A 1 89 ? -12.956 -1.590 3.588 1.00 97.62 89 ALA A O 1
ATOM 652 N N . GLN A 1 90 ? -12.538 -3.717 4.180 1.00 95.31 90 GLN A N 1
ATOM 653 C CA . GLN A 1 90 ? -13.719 -3.839 5.032 1.00 95.31 90 GLN A CA 1
ATOM 654 C C . GLN A 1 90 ? -13.388 -3.265 6.409 1.00 95.31 90 GLN A C 1
ATOM 656 O O . GLN A 1 90 ? -12.382 -3.645 7.008 1.00 95.31 90 GLN A O 1
ATOM 661 N N . LEU A 1 91 ? -14.225 -2.346 6.884 1.00 94.56 91 LEU A N 1
ATOM 662 C CA . LEU A 1 91 ? -14.088 -1.694 8.180 1.00 94.56 91 LEU A CA 1
ATOM 663 C C . LEU A 1 91 ? -15.440 -1.690 8.911 1.00 94.56 91 LEU A C 1
ATOM 665 O O . LEU A 1 91 ? -16.480 -1.699 8.245 1.00 94.56 91 LEU A O 1
ATOM 669 N N . PRO A 1 92 ? -15.433 -1.690 10.256 1.00 91.88 92 PRO A N 1
ATOM 670 C CA . PRO A 1 92 ? -16.613 -1.373 11.057 1.00 91.88 92 PRO A CA 1
ATOM 671 C C . PRO A 1 92 ? -17.188 0.006 10.700 1.00 91.88 92 PRO A C 1
ATOM 673 O O . PRO A 1 92 ? -16.449 0.876 10.243 1.00 91.88 92 PRO A O 1
ATOM 676 N N . GLU A 1 93 ? -18.485 0.223 10.940 1.00 90.19 93 GLU A N 1
ATOM 677 C CA . GLU A 1 93 ? -19.161 1.499 10.636 1.00 90.19 93 GLU A CA 1
ATOM 678 C C . GLU A 1 93 ? -18.545 2.678 11.406 1.00 90.19 93 GLU A C 1
ATOM 680 O O . GLU A 1 93 ? -18.601 3.815 10.957 1.00 90.19 93 GLU A O 1
ATOM 685 N N . GLU A 1 94 ? -17.915 2.411 12.549 1.00 88.81 94 GLU A N 1
ATOM 686 C CA . GLU A 1 94 ? -17.261 3.394 13.410 1.00 88.81 94 GLU A CA 1
ATOM 687 C C . GLU A 1 94 ? -15.868 3.805 12.921 1.00 88.81 94 GLU A C 1
ATOM 689 O O . GLU A 1 94 ? -15.189 4.567 13.614 1.00 88.81 94 GLU A O 1
ATOM 694 N N . LEU A 1 95 ? -15.415 3.302 11.768 1.00 93.31 95 LEU A N 1
ATOM 695 C CA . LEU A 1 95 ? -14.101 3.593 11.210 1.00 93.31 95 LEU A CA 1
ATOM 696 C C . LEU A 1 95 ? -14.162 3.904 9.718 1.00 93.31 95 LEU A C 1
ATOM 698 O O . LEU A 1 95 ? -14.821 3.229 8.934 1.00 93.31 95 LEU A O 1
ATOM 702 N N . GLU A 1 96 ? -13.354 4.874 9.317 1.00 94.50 96 GLU A N 1
ATOM 703 C CA . GLU A 1 96 ? -13.089 5.187 7.921 1.00 94.50 96 GLU A CA 1
ATOM 704 C C . GLU A 1 96 ? -11.617 4.956 7.591 1.00 94.50 96 GLU A C 1
ATOM 706 O O . GLU A 1 96 ? -10.714 5.175 8.412 1.00 94.50 96 GLU A O 1
ATOM 711 N N . LEU A 1 97 ? -11.376 4.511 6.357 1.00 96.31 97 LEU A N 1
ATOM 712 C CA . LEU A 1 97 ? -10.034 4.422 5.808 1.00 96.31 97 LEU A CA 1
ATOM 713 C C . LEU A 1 97 ? -9.602 5.824 5.372 1.00 96.31 97 LEU A C 1
ATOM 715 O O . LEU A 1 97 ? -10.201 6.415 4.479 1.00 96.31 97 LEU A O 1
ATOM 719 N N . GLY A 1 98 ? -8.573 6.349 6.030 1.00 95.12 98 GLY A N 1
ATOM 720 C CA . GLY A 1 98 ? -7.950 7.623 5.697 1.00 95.12 98 GLY A CA 1
ATOM 721 C C . GLY A 1 98 ? -6.918 7.475 4.580 1.00 95.12 98 GLY A C 1
ATOM 722 O O . GLY A 1 98 ? -7.119 6.749 3.610 1.00 95.12 98 GLY A O 1
ATOM 723 N N . SER A 1 99 ? -5.783 8.166 4.722 1.00 96.75 99 SER A N 1
ATOM 724 C CA . SER A 1 99 ? -4.703 8.089 3.734 1.00 96.75 99 SER A CA 1
ATOM 725 C C . SER A 1 99 ? -4.151 6.668 3.610 1.00 96.75 99 SER A C 1
ATOM 727 O O . SER A 1 99 ? -4.016 5.953 4.609 1.00 96.75 99 SER A 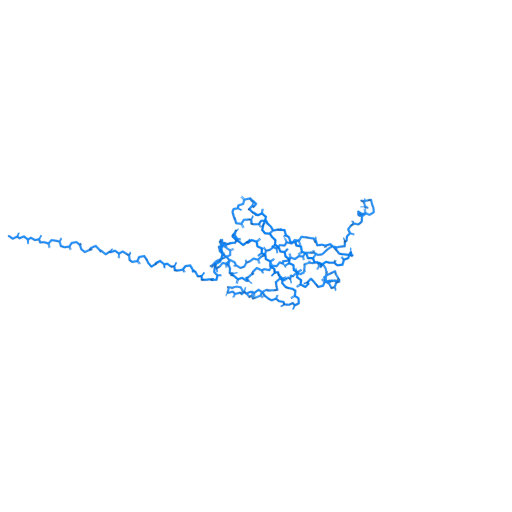O 1
ATOM 729 N N . THR A 1 100 ? -3.792 6.292 2.385 1.00 98.31 100 THR A N 1
ATOM 730 C CA . THR A 1 100 ? -3.138 5.023 2.065 1.00 98.31 100 THR A CA 1
ATOM 731 C C . THR A 1 100 ? -1.942 5.268 1.162 1.00 98.31 100 THR A C 1
ATOM 733 O O . THR A 1 100 ? -2.104 5.834 0.083 1.00 98.31 100 THR A O 1
ATOM 736 N N . ASP A 1 101 ? -0.780 4.781 1.575 1.00 98.25 101 ASP A N 1
ATOM 737 C CA . ASP A 1 101 ? 0.482 4.918 0.860 1.00 98.25 101 ASP A CA 1
ATOM 738 C C . ASP A 1 101 ? 0.984 3.523 0.467 1.00 98.25 101 ASP A C 1
ATOM 740 O O . ASP A 1 101 ? 1.339 2.705 1.320 1.00 98.25 101 ASP A O 1
ATOM 744 N N . VAL A 1 102 ? 0.979 3.229 -0.837 1.00 98.44 102 VAL A N 1
ATOM 745 C CA . VAL A 1 102 ? 1.523 1.977 -1.383 1.00 98.44 102 VAL A CA 1
ATOM 746 C C . VAL A 1 102 ? 3.033 2.119 -1.528 1.00 98.44 102 VAL A C 1
ATOM 748 O O . VAL A 1 102 ? 3.520 3.013 -2.215 1.00 98.44 102 VAL A O 1
ATOM 751 N N . ILE A 1 103 ? 3.778 1.203 -0.917 1.00 97.44 103 ILE A N 1
ATOM 752 C CA . ILE A 1 103 ? 5.241 1.223 -0.902 1.00 97.44 103 ILE A CA 1
ATOM 753 C C . ILE A 1 103 ? 5.744 -0.127 -1.392 1.00 97.44 103 ILE A C 1
ATOM 755 O O . ILE A 1 103 ? 5.440 -1.157 -0.795 1.00 97.44 103 ILE A O 1
ATOM 759 N N . CYS A 1 104 ? 6.539 -0.125 -2.458 1.00 97.19 104 CYS A N 1
ATOM 760 C CA . CYS A 1 104 ? 7.148 -1.323 -3.030 1.00 97.19 104 CYS A CA 1
ATOM 761 C C . CYS A 1 104 ? 8.676 -1.224 -2.980 1.00 97.19 104 CYS A C 1
ATOM 763 O O . CYS A 1 104 ? 9.247 -0.139 -3.094 1.00 97.19 104 CYS A O 1
ATOM 765 N N . GLU A 1 105 ? 9.365 -2.359 -2.852 1.00 97.19 105 GLU A N 1
ATOM 766 C CA . GLU A 1 105 ? 10.824 -2.380 -2.946 1.00 97.19 105 GLU A CA 1
ATOM 767 C C . GLU A 1 105 ? 11.233 -2.279 -4.420 1.00 97.19 105 GLU A C 1
ATOM 769 O O . GLU A 1 105 ? 11.014 -3.217 -5.193 1.00 97.19 105 GLU A O 1
ATOM 774 N N . GLY A 1 106 ? 11.867 -1.166 -4.806 1.00 95.88 106 GLY A N 1
ATOM 775 C CA . GLY A 1 106 ? 12.508 -1.052 -6.117 1.00 95.88 106 GLY A CA 1
ATOM 776 C C . GLY A 1 106 ? 13.497 -2.201 -6.333 1.00 95.88 106 GLY A C 1
ATOM 777 O O . GLY A 1 106 ? 14.154 -2.671 -5.399 1.00 95.88 106 GLY A O 1
ATOM 778 N N . TYR A 1 107 ? 13.575 -2.726 -7.545 1.00 95.69 107 TYR A N 1
ATOM 779 C CA . TYR A 1 107 ? 14.239 -3.993 -7.790 1.00 95.69 107 TYR A CA 1
ATOM 780 C C . TYR A 1 107 ? 15.745 -3.842 -7.563 1.00 95.69 107 TYR A C 1
ATOM 782 O O . TYR A 1 107 ? 16.292 -4.429 -6.627 1.00 95.69 107 TYR A O 1
ATOM 790 N N . SER A 1 108 ? 16.424 -3.015 -8.354 1.00 94.00 108 SER A N 1
ATOM 791 C CA . SER A 1 108 ? 17.882 -2.826 -8.295 1.00 94.00 108 SER A CA 1
ATOM 792 C C . SER A 1 108 ? 18.298 -1.699 -7.348 1.00 94.00 108 SER A C 1
ATOM 794 O O . SER A 1 108 ? 19.303 -1.821 -6.648 1.00 94.00 108 SER A O 1
ATOM 796 N N . SER A 1 109 ? 17.514 -0.624 -7.289 1.00 93.56 109 SER A N 1
ATOM 797 C CA . SER A 1 109 ? 17.738 0.551 -6.441 1.00 93.56 109 SER A CA 1
ATOM 798 C C . SER A 1 109 ? 16.399 1.090 -5.919 1.00 93.56 109 SER A C 1
ATOM 800 O O . SER A 1 109 ? 15.349 0.516 -6.191 1.00 93.56 109 SER A O 1
ATOM 802 N N . LYS A 1 110 ? 16.423 2.147 -5.100 1.00 91.56 110 LYS A N 1
ATOM 803 C CA . LYS A 1 110 ? 15.195 2.789 -4.592 1.00 91.56 110 LYS A CA 1
ATOM 804 C C . LYS A 1 110 ? 14.405 3.550 -5.672 1.00 91.56 110 LYS A C 1
ATOM 806 O O . LYS A 1 110 ? 13.208 3.705 -5.503 1.00 91.56 110 LYS A O 1
ATOM 811 N N . ASP A 1 111 ? 15.070 3.955 -6.754 1.00 90.19 111 ASP A N 1
ATOM 812 C CA . ASP A 1 111 ? 14.499 4.743 -7.856 1.00 90.19 111 ASP A CA 1
ATOM 813 C C . ASP A 1 111 ? 14.327 3.870 -9.125 1.00 90.19 111 ASP A C 1
ATOM 815 O O . ASP A 1 111 ? 14.291 4.373 -10.240 1.00 90.19 111 ASP A O 1
ATOM 819 N N . ASP A 1 112 ? 14.322 2.537 -8.975 1.00 92.75 112 ASP A N 1
ATOM 820 C CA . ASP A 1 112 ? 14.135 1.597 -10.087 1.00 92.75 112 ASP A CA 1
ATOM 821 C C . ASP A 1 112 ? 12.633 1.476 -10.411 1.00 92.75 112 ASP A C 1
ATOM 823 O O . ASP A 1 112 ? 11.865 1.106 -9.516 1.00 92.75 112 ASP A O 1
ATOM 827 N N . PRO A 1 113 ? 12.193 1.730 -11.659 1.00 94.00 113 PRO A N 1
ATOM 828 C CA . PRO A 1 113 ? 10.785 1.592 -12.040 1.00 94.00 113 PRO A CA 1
ATOM 829 C C . PRO A 1 113 ? 10.292 0.140 -11.972 1.00 94.00 113 PRO A C 1
ATOM 831 O O . PRO A 1 113 ? 9.085 -0.116 -11.899 1.00 94.00 113 PRO A O 1
ATOM 834 N N . TYR A 1 114 ? 11.207 -0.833 -12.004 1.00 95.50 114 TYR A N 1
ATOM 835 C CA . TYR A 1 114 ? 10.883 -2.213 -11.681 1.00 95.50 114 TYR A CA 1
ATOM 836 C C . TYR A 1 114 ? 10.902 -2.405 -10.172 1.00 95.50 114 TYR A C 1
ATOM 838 O O . TYR A 1 114 ? 11.833 -1.988 -9.494 1.00 95.50 114 TYR A O 1
ATOM 846 N N . VAL A 1 115 ? 9.926 -3.139 -9.650 1.00 96.31 115 VAL A N 1
ATOM 847 C CA . VAL A 1 115 ? 9.827 -3.513 -8.239 1.00 96.31 115 VAL A CA 1
ATOM 848 C C . VAL A 1 115 ? 9.950 -5.022 -8.065 1.00 96.31 115 VAL A C 1
ATOM 850 O O . VAL A 1 115 ? 9.719 -5.811 -8.988 1.00 96.31 115 VAL A O 1
ATOM 853 N N . LEU A 1 116 ? 10.327 -5.447 -6.862 1.00 97.31 116 LEU A N 1
ATOM 854 C CA . LEU A 1 116 ? 10.366 -6.857 -6.498 1.00 97.31 116 LEU A CA 1
ATOM 855 C C . LEU A 1 116 ? 8.939 -7.410 -6.379 1.00 97.31 116 LEU A C 1
ATOM 857 O O . LEU A 1 116 ? 8.114 -6.900 -5.619 1.00 97.31 116 LEU A O 1
ATOM 861 N N . LYS A 1 117 ? 8.642 -8.491 -7.104 1.00 97.25 117 LYS A N 1
ATOM 862 C CA . LYS A 1 117 ? 7.356 -9.195 -7.023 1.00 97.25 117 LYS A CA 1
ATOM 863 C C . LYS A 1 117 ? 7.048 -9.596 -5.575 1.00 97.25 117 LYS A C 1
ATOM 865 O O . LYS A 1 117 ? 7.767 -10.414 -5.016 1.00 97.25 117 LYS A O 1
ATOM 870 N N . GLY A 1 118 ? 5.930 -9.101 -5.039 1.00 97.50 118 GLY A N 1
ATOM 871 C CA . GLY A 1 118 ? 5.461 -9.401 -3.677 1.00 97.50 118 GLY A CA 1
ATOM 872 C C . GLY A 1 118 ? 6.002 -8.459 -2.597 1.00 97.50 118 GLY A C 1
ATOM 873 O O . GLY A 1 118 ? 5.744 -8.677 -1.415 1.00 97.50 118 GLY A O 1
ATOM 874 N N . SER A 1 119 ? 6.752 -7.426 -2.989 1.00 98.19 119 SER A N 1
ATOM 875 C CA . SER A 1 119 ? 7.377 -6.484 -2.055 1.00 98.19 119 SER A CA 1
ATOM 876 C C . SER A 1 119 ? 6.492 -5.313 -1.641 1.00 98.19 119 SER A C 1
ATOM 878 O O . SER A 1 119 ? 6.868 -4.566 -0.743 1.00 98.19 119 SER A O 1
ATOM 880 N N . CYS A 1 120 ? 5.339 -5.139 -2.287 1.00 98.38 120 CYS A N 1
ATOM 881 C CA . CYS A 1 1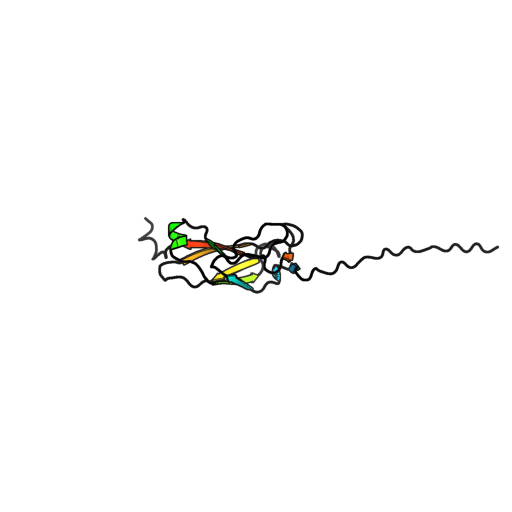20 ? 4.450 -4.023 -2.004 1.00 98.38 120 CYS A CA 1
ATOM 882 C C . CYS A 1 120 ? 3.709 -4.228 -0.679 1.00 98.38 120 CYS A C 1
ATOM 884 O O . CYS A 1 120 ? 3.112 -5.284 -0.455 1.00 98.38 120 CYS A O 1
ATOM 886 N N . GLY A 1 121 ? 3.721 -3.202 0.164 1.00 98.56 121 GLY A N 1
ATOM 887 C CA . GLY A 1 121 ? 2.884 -3.060 1.349 1.00 98.56 121 GLY A CA 1
ATOM 888 C C . GLY A 1 121 ? 2.134 -1.731 1.323 1.00 98.56 121 GLY A C 1
ATOM 889 O O . GLY A 1 121 ? 2.368 -0.893 0.452 1.00 98.56 121 GLY A O 1
ATOM 890 N N . VAL A 1 122 ? 1.218 -1.551 2.269 1.00 98.75 122 VAL A N 1
ATOM 891 C CA . VAL A 1 122 ? 0.446 -0.321 2.440 1.00 98.75 122 VAL A CA 1
ATOM 892 C C . VAL A 1 122 ? 0.589 0.179 3.863 1.00 98.75 122 VAL A C 1
ATOM 894 O O . VAL A 1 122 ? 0.272 -0.522 4.830 1.00 98.75 122 VAL A O 1
ATOM 897 N N . GLU A 1 123 ? 1.023 1.425 3.976 1.00 98.56 123 GLU A N 1
ATOM 898 C CA . GLU A 1 123 ? 0.838 2.209 5.185 1.00 98.56 123 GLU A CA 1
ATO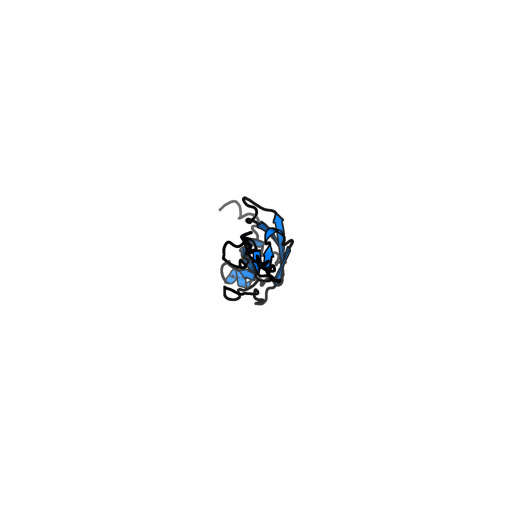M 899 C C . GLU A 1 123 ? -0.517 2.913 5.101 1.00 98.56 123 GLU A C 1
ATOM 901 O O . GLU A 1 123 ? -0.844 3.528 4.091 1.00 98.56 123 GLU A O 1
ATOM 906 N N . TYR A 1 124 ? -1.347 2.779 6.133 1.00 98.19 124 TYR A N 1
ATOM 907 C CA . TYR A 1 124 ? -2.696 3.341 6.129 1.00 98.19 124 TYR A CA 1
ATOM 908 C C . TYR A 1 124 ? -3.017 4.060 7.429 1.00 98.19 124 TYR A C 1
ATOM 910 O O . TYR A 1 124 ? -2.466 3.765 8.492 1.00 98.19 124 TYR A O 1
ATOM 918 N N . ARG A 1 125 ? -3.952 5.002 7.356 1.00 97.19 125 ARG A N 1
ATOM 919 C CA . ARG A 1 125 ? -4.539 5.654 8.525 1.00 97.19 125 ARG A CA 1
ATOM 920 C C . ARG A 1 125 ? -5.992 5.244 8.665 1.00 97.19 125 ARG A C 1
ATOM 922 O O . ARG A 1 125 ? -6.705 5.091 7.682 1.00 97.19 125 ARG A O 1
ATOM 929 N N . LEU A 1 126 ? -6.414 5.086 9.905 1.00 96.06 126 LEU A N 1
ATOM 930 C CA . LEU A 1 126 ? -7.818 5.031 10.278 1.00 96.06 126 LEU A CA 1
ATOM 931 C C . LEU A 1 126 ? -8.237 6.387 10.834 1.00 96.06 126 LEU A C 1
ATOM 933 O O . LEU A 1 126 ? -7.421 7.083 11.451 1.00 96.06 126 LEU A O 1
ATOM 937 N N . ALA A 1 127 ? -9.502 6.718 10.638 1.00 92.94 127 ALA A N 1
ATOM 938 C CA . ALA A 1 127 ? -10.190 7.829 11.272 1.00 92.94 127 ALA A CA 1
ATOM 939 C C . ALA A 1 127 ? -11.529 7.333 11.828 1.00 92.94 127 ALA A C 1
ATOM 941 O O . ALA A 1 127 ? -12.033 6.294 11.407 1.00 92.94 127 ALA A O 1
ATOM 942 N N . LEU A 1 128 ? -12.094 8.070 12.780 1.00 90.75 128 LEU A N 1
ATOM 943 C CA . LEU A 1 128 ? -13.507 7.910 13.105 1.00 90.75 128 LEU A CA 1
ATOM 944 C C . LEU A 1 128 ? -14.319 8.630 12.015 1.00 90.75 128 LEU A C 1
ATOM 946 O O . LEU A 1 128 ? -13.890 9.714 11.611 1.00 90.75 128 LEU A O 1
ATOM 950 N N . PRO A 1 129 ? -15.457 8.077 11.565 1.00 83.75 129 PRO A N 1
ATOM 951 C CA . PRO A 1 129 ? -16.330 8.725 10.612 1.00 83.75 129 PRO A CA 1
ATOM 952 C C . PRO A 1 129 ? -16.719 10.096 11.132 1.00 83.75 129 PRO A C 1
ATOM 954 O O . PRO A 1 129 ? -17.278 10.245 12.227 1.00 83.75 129 PRO A O 1
ATOM 957 N N . ASP A 1 130 ? -16.442 11.109 10.329 1.00 73.31 130 ASP A N 1
ATOM 958 C CA . ASP A 1 130 ? -16.984 12.426 10.571 1.00 73.31 130 ASP A CA 1
ATOM 959 C C . ASP A 1 130 ? -18.472 12.357 10.225 1.00 73.31 130 ASP A C 1
ATOM 961 O O . ASP A 1 130 ? -18.848 12.334 9.055 1.00 73.31 130 ASP A O 1
ATOM 965 N N . LYS A 1 131 ? -19.371 12.451 11.212 1.00 63.12 131 LYS A N 1
ATOM 966 C CA . LYS A 1 131 ? -20.794 12.757 10.930 1.00 63.12 131 LYS A CA 1
ATOM 967 C C . LYS A 1 131 ? -20.982 14.201 10.400 1.00 63.12 131 LYS A C 1
ATOM 969 O O . LYS A 1 131 ? -22.052 14.784 10.541 1.00 63.12 131 LYS A O 1
ATOM 974 N N . GLY A 1 132 ? -19.924 14.780 9.820 1.00 55.12 132 GLY A N 1
ATOM 975 C CA . GLY A 1 132 ? -19.558 16.186 9.879 1.00 55.12 132 GLY A CA 1
ATOM 976 C C . GLY A 1 132 ? -19.340 16.589 11.334 1.00 55.12 132 GLY A C 1
ATOM 977 O O . GLY A 1 132 ? -20.333 16.790 12.032 1.00 55.12 132 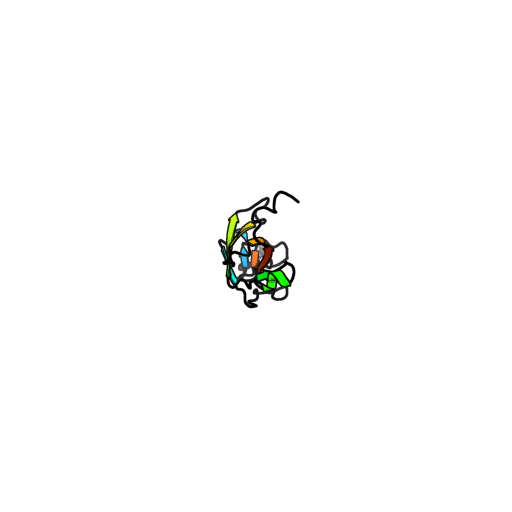GLY A O 1
ATOM 978 N N . ARG A 1 133 ? -18.079 16.696 11.804 1.00 56.25 133 ARG A N 1
ATOM 979 C CA . ARG A 1 133 ? -17.641 17.557 12.930 1.00 56.25 133 ARG A CA 1
ATOM 980 C C . ARG A 1 133 ? -18.776 18.486 13.330 1.00 56.25 133 ARG A C 1
ATOM 982 O O . ARG A 1 133 ? -19.081 19.321 12.487 1.00 56.25 133 ARG A O 1
ATOM 989 N N . ALA A 1 134 ? -19.443 18.317 14.479 1.00 50.47 134 ALA A N 1
ATOM 990 C CA . ALA A 1 134 ? -20.641 19.092 14.828 1.00 50.47 134 ALA A CA 1
ATOM 991 C C . ALA A 1 134 ? -20.386 20.595 14.605 1.00 50.47 134 ALA A C 1
ATOM 993 O O . ALA A 1 134 ? -19.798 21.272 15.440 1.00 50.47 134 ALA A O 1
ATOM 994 N N . GLN A 1 135 ? -20.753 21.039 13.401 1.00 47.09 135 GLN A N 1
ATOM 995 C CA . GLN A 1 135 ? -20.566 22.354 12.807 1.00 47.09 135 GLN A CA 1
ATOM 996 C C . GLN A 1 135 ? -19.216 23.014 13.127 1.00 47.09 135 GLN A C 1
ATOM 998 O O . GLN A 1 135 ? -19.189 23.924 13.937 1.00 47.09 135 GLN A O 1
ATOM 1003 N N . VAL A 1 136 ? -18.107 22.588 12.503 1.00 52.22 136 VAL A N 1
ATOM 1004 C CA . VAL A 1 136 ? -16.834 23.350 12.511 1.00 52.22 136 VAL A CA 1
ATOM 1005 C C . VAL A 1 136 ? -16.508 23.977 13.890 1.00 52.22 136 VAL A C 1
ATOM 1007 O O . VAL A 1 136 ? -16.533 25.194 14.020 1.00 52.22 136 VAL A O 1
ATOM 1010 N N . SER A 1 137 ? -16.268 23.182 14.941 1.00 45.69 137 SER A N 1
ATOM 1011 C CA . SER A 1 137 ? -15.945 23.744 16.273 1.00 45.69 137 SER A CA 1
ATOM 1012 C C . SER A 1 137 ? -14.671 24.594 16.302 1.00 45.69 137 SER A C 1
ATOM 1014 O O . SER A 1 137 ? -13.774 24.369 15.451 1.00 45.69 137 SER A O 1
#

pLDDT: mean 87.94, std 15.45, range [41.34, 98.81]

Foldseek 3Di:
DDDDDDDDDPDPPPPPPPDPPQWDQPQPDFKDKFAWPQDWFDDDPDDIDHQEAEPEDPVQCVQDTFGIKMWGFPAADPDNLRTDIDIDTDDDLQKDKDDKDKDFAADPDNPHSIGGHRRIHIYTYMDGDPPPPPPPD

Radius of gyration: 23.64 Å; chains: 1; bounding box: 75×37×73 Å

Sequence (137 aa):
MHLSLTLSLLLPLAAAASKPKNAILLSDVQSLTLRGNGALTTHRRAPAAPQLKCLSAKPLCDLSAIDVMRCTNQGAGYSSEDIQWSCVAQLPEELELGSTDVICEGYSSKDDPYVLKGSCGVEYRLALPDKGRAQVS

InterPro domains:
  IPR009567 Store-operated calcium entry-associated regulatory factor [PF06682] (6-135)
  IPR009567 Store-operated calcium entry-associated regulatory factor [PTHR15929] (4-134)

Secondary structure (DSSP, 8-state):
-----------------PPPTTEEEGGG--EEEEE-TT-B---SSSPP-BSEEE-S-HHHHTT---SEEEEEEEEESSSTT-EEEEEEE---TT-EEEEEEEE--BSSSTT-SEEETT--EEEEEEE---S--TT--

Organism: Colletotrichum fructicola (strain Nara gc5) (NCBI:txid1213859)